Protein AF-A0A531MM20-F1 (afdb_monomer_lite)

Sequence (80 aa):
MGVEDHGDWVRRHSPQASFGFHLPYGVGARQNAVAANYLISQYPDWVRQWIDEHGGLTHTIVRMEADEAAKHLPLCGVLA

Structure (mmCIF, N/CA/C/O backbone):
data_AF-A0A531MM20-F1
#
_entry.id   AF-A0A531MM20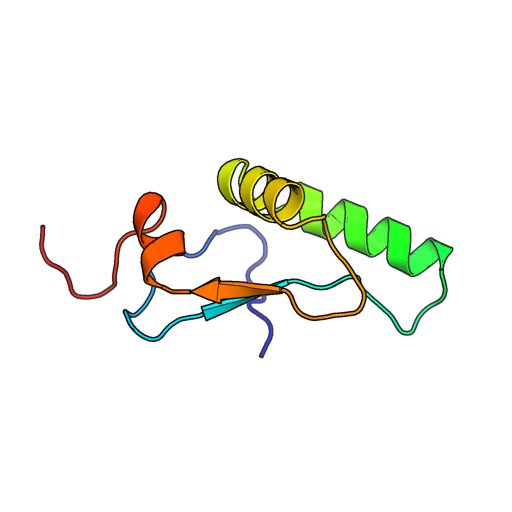-F1
#
loop_
_atom_site.group_PDB
_atom_site.id
_atom_site.type_symbol
_atom_site.label_atom_id
_atom_site.label_alt_id
_atom_site.label_comp_id
_atom_site.label_asym_id
_atom_site.label_entity_id
_atom_site.label_seq_id
_atom_site.pdbx_PDB_ins_code
_atom_site.Cartn_x
_atom_site.Cartn_y
_atom_site.Cartn_z
_atom_site.occupancy
_atom_site.B_iso_or_equiv
_atom_site.auth_seq_id
_atom_site.auth_comp_id
_atom_site.auth_asym_id
_atom_site.auth_atom_id
_atom_site.pdbx_PDB_model_num
ATOM 1 N N . MET A 1 1 ? 8.187 10.014 2.925 1.00 28.95 1 MET A N 1
ATOM 2 C CA . MET A 1 1 ? 8.629 9.461 4.218 1.00 28.95 1 MET A CA 1
ATOM 3 C C . MET A 1 1 ? 8.195 8.0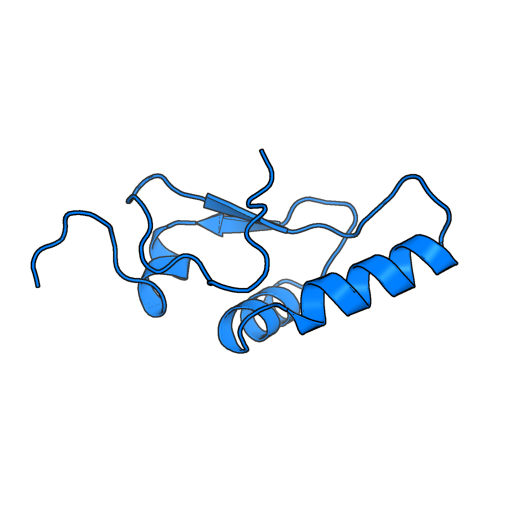10 4.193 1.00 28.95 1 MET A C 1
ATOM 5 O O . MET A 1 1 ? 6.997 7.761 4.164 1.00 28.95 1 MET A O 1
ATOM 9 N N . GLY A 1 2 ? 9.152 7.110 3.957 1.00 32.50 2 GLY A N 1
ATOM 10 C CA . GLY A 1 2 ? 8.900 5.676 3.863 1.00 32.50 2 GLY A CA 1
ATOM 11 C C . GLY A 1 2 ? 8.591 5.126 5.246 1.00 32.50 2 GLY A C 1
ATOM 12 O O . GLY A 1 2 ? 9.194 5.557 6.226 1.00 32.50 2 GLY A O 1
ATOM 13 N N . VAL A 1 3 ? 7.623 4.221 5.327 1.00 38.78 3 VAL A N 1
ATOM 14 C CA . VAL A 1 3 ? 7.449 3.401 6.521 1.00 38.78 3 VAL A CA 1
ATOM 15 C C . VAL A 1 3 ? 8.425 2.240 6.359 1.00 38.78 3 VAL A C 1
ATOM 17 O O . VAL A 1 3 ? 8.131 1.259 5.684 1.00 38.78 3 VAL A O 1
ATOM 20 N N . GLU A 1 4 ? 9.635 2.425 6.876 1.00 36.88 4 GLU A N 1
ATOM 21 C CA . GLU A 1 4 ? 10.602 1.351 7.083 1.00 36.88 4 GLU A CA 1
ATOM 22 C C . GLU A 1 4 ? 10.304 0.741 8.456 1.00 36.88 4 GLU A C 1
ATOM 24 O O . GLU A 1 4 ? 10.674 1.311 9.478 1.00 36.88 4 GLU A O 1
ATOM 29 N N . ASP A 1 5 ? 9.613 -0.399 8.489 1.00 41.34 5 ASP A N 1
ATOM 30 C CA . ASP A 1 5 ? 9.733 -1.331 9.610 1.00 41.34 5 ASP A CA 1
ATOM 31 C C . ASP A 1 5 ? 9.735 -2.763 9.070 1.00 41.34 5 ASP A C 1
ATOM 33 O O . ASP A 1 5 ? 8.784 -3.246 8.448 1.00 41.34 5 ASP A O 1
ATOM 37 N N . HIS A 1 6 ? 10.883 -3.411 9.219 1.00 39.53 6 HIS A N 1
ATOM 38 C CA . HIS A 1 6 ? 11.151 -4.744 8.712 1.00 39.53 6 HIS A CA 1
ATOM 39 C C . HIS A 1 6 ? 10.485 -5.775 9.633 1.00 39.53 6 HIS A C 1
ATOM 41 O O . HIS A 1 6 ? 11.125 -6.334 10.518 1.00 39.53 6 HIS A O 1
ATOM 47 N N . GLY A 1 7 ? 9.203 -6.055 9.391 1.00 41.88 7 GLY A N 1
ATOM 48 C CA . GLY A 1 7 ? 8.542 -7.274 9.873 1.00 41.88 7 GLY A CA 1
ATOM 49 C C . GLY A 1 7 ? 7.460 -7.107 10.942 1.00 41.88 7 GLY A C 1
ATOM 50 O O . GLY A 1 7 ? 6.819 -8.102 11.271 1.00 41.88 7 GLY A O 1
ATOM 51 N N . ASP A 1 8 ? 7.195 -5.895 11.433 1.00 52.72 8 ASP A N 1
ATOM 52 C CA . ASP A 1 8 ? 6.027 -5.599 12.273 1.00 52.72 8 ASP A CA 1
ATOM 53 C C . ASP A 1 8 ? 5.148 -4.590 11.522 1.00 52.72 8 ASP A C 1
ATOM 55 O O . ASP A 1 8 ? 5.468 -3.410 11.388 1.00 52.72 8 ASP A O 1
ATOM 59 N N . TRP A 1 9 ? 4.059 -5.074 10.922 1.00 59.69 9 TRP A N 1
ATOM 60 C CA . TRP A 1 9 ? 3.127 -4.195 10.220 1.00 59.69 9 TRP A CA 1
ATOM 61 C C . TRP A 1 9 ? 2.514 -3.190 11.194 1.00 59.69 9 TRP A C 1
ATOM 63 O O . TRP A 1 9 ? 2.233 -3.521 12.347 1.00 59.69 9 TRP A O 1
ATOM 73 N N . VAL A 1 10 ? 2.281 -1.963 10.714 1.00 70.38 10 VAL A N 1
ATOM 74 C CA . VAL A 1 10 ? 1.664 -0.864 11.473 1.00 70.38 10 VAL A CA 1
ATOM 75 C C . VAL A 1 10 ? 0.455 -1.384 12.251 1.00 70.38 10 VAL A C 1
ATOM 77 O O . VAL A 1 10 ? -0.574 -1.692 11.665 1.00 70.38 10 VAL A O 1
ATOM 80 N N . ARG A 1 11 ? 0.565 -1.492 13.581 1.00 77.56 11 ARG A N 1
ATOM 81 C CA . ARG A 1 11 ? -0.510 -2.083 14.398 1.00 77.56 11 ARG A CA 1
ATOM 82 C C . ARG A 1 11 ? -1.724 -1.167 14.549 1.00 77.56 11 ARG A C 1
ATOM 84 O O . ARG A 1 11 ? -2.807 -1.654 14.855 1.00 77.56 11 ARG A O 1
ATOM 91 N N . ARG A 1 12 ? -1.525 0.147 14.394 1.00 83.00 12 ARG A N 1
ATOM 92 C CA . ARG A 1 12 ? -2.541 1.212 14.443 1.00 83.00 12 ARG A CA 1
ATOM 93 C C . ARG A 1 12 ? -2.070 2.447 13.676 1.00 83.00 12 ARG A C 1
ATOM 95 O O . ARG A 1 12 ? -0.865 2.673 13.596 1.00 83.00 12 ARG A O 1
ATOM 102 N N . HIS A 1 13 ? -2.989 3.285 13.198 1.00 82.88 13 HIS A N 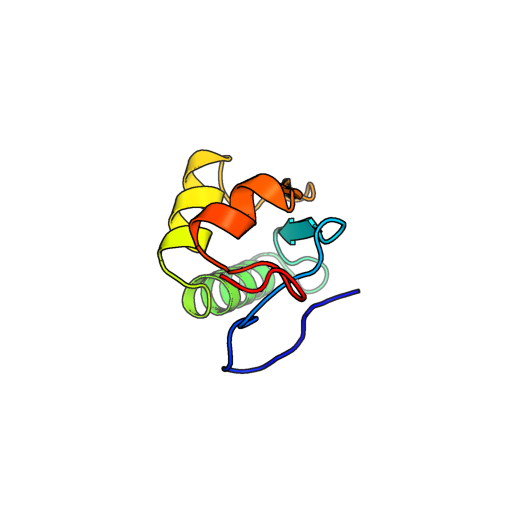1
ATOM 103 C CA . HIS A 1 13 ? -2.649 4.533 12.492 1.00 82.88 13 HIS A CA 1
ATOM 104 C C . HIS A 1 13 ? -3.499 5.734 12.929 1.00 82.88 13 HIS A C 1
ATOM 106 O O . HIS A 1 13 ? -4.557 5.572 13.523 1.00 82.88 13 HIS A O 1
ATOM 112 N N . SER A 1 14 ? -3.052 6.966 12.669 1.00 86.19 14 SER A N 1
ATOM 113 C CA . SER A 1 14 ? -3.861 8.159 12.967 1.00 86.19 14 SER A CA 1
ATOM 114 C C . SER A 1 14 ? -4.983 8.359 11.931 1.00 86.19 14 SER A C 1
ATOM 116 O O . SER A 1 14 ? -4.845 7.903 10.792 1.00 86.19 14 SER A O 1
ATOM 118 N N . PRO A 1 15 ? -6.065 9.086 12.273 1.00 86.56 15 PRO A N 1
ATOM 119 C CA . PRO A 1 15 ? -7.146 9.405 11.329 1.00 86.56 15 PRO A CA 1
ATOM 120 C C . PRO A 1 15 ? -6.708 10.243 10.120 1.00 86.56 15 PRO A C 1
ATOM 122 O O . PRO A 1 15 ? -7.434 10.338 9.142 1.00 86.56 15 PRO A O 1
ATOM 125 N N . GLN A 1 16 ? -5.537 10.882 10.186 1.00 88.06 16 GLN A N 1
ATOM 126 C CA . GLN A 1 16 ? -4.966 11.679 9.095 1.00 88.06 16 GLN A CA 1
ATOM 127 C C . GLN A 1 16 ? -3.841 10.944 8.353 1.00 88.06 16 GLN A C 1
ATOM 129 O O . GLN A 1 16 ? -3.168 11.536 7.507 1.00 88.06 16 GLN A O 1
ATOM 134 N N . ALA A 1 17 ? -3.575 9.683 8.702 1.00 89.25 17 ALA A N 1
ATOM 135 C CA . ALA A 1 17 ? -2.565 8.892 8.021 1.00 89.25 17 ALA A CA 1
ATOM 136 C C . ALA A 1 17 ? -3.015 8.563 6.593 1.00 89.25 17 ALA A C 1
ATOM 138 O O . ALA A 1 17 ? -4.184 8.299 6.334 1.00 89.25 17 ALA A O 1
ATOM 139 N N . SER A 1 18 ? -2.057 8.533 5.674 1.00 90.06 18 SER A N 1
ATOM 140 C CA . SER A 1 18 ? -2.254 7.953 4.349 1.00 90.06 18 SER A CA 1
ATOM 141 C C . SER A 1 18 ? -1.042 7.107 3.990 1.00 90.06 18 SER A C 1
ATOM 143 O O . SER A 1 18 ? 0.085 7.414 4.393 1.00 90.06 18 SER A O 1
ATOM 145 N N . PHE A 1 19 ? -1.279 6.034 3.244 1.00 92.56 19 PHE A N 1
ATOM 146 C CA . PHE A 1 19 ? -0.255 5.075 2.847 1.00 92.56 19 PHE A CA 1
ATOM 147 C C . PHE A 1 19 ? -0.053 5.162 1.338 1.00 92.56 19 PHE A C 1
ATOM 149 O O . PHE A 1 19 ? -0.995 5.007 0.565 1.00 92.56 19 PHE A O 1
ATOM 156 N N . GLY A 1 20 ? 1.172 5.481 0.923 1.00 93.25 20 GLY A N 1
ATOM 157 C CA . GLY A 1 20 ? 1.532 5.639 -0.482 1.00 93.25 20 GLY A CA 1
ATOM 158 C C . GLY A 1 20 ? 2.287 4.424 -1.003 1.00 93.25 20 GLY A C 1
ATOM 159 O O . GLY A 1 20 ? 3.270 4.010 -0.391 1.00 93.25 20 GLY A O 1
ATOM 160 N N . PHE A 1 21 ? 1.877 3.913 -2.161 1.00 93.19 21 PHE A N 1
ATOM 161 C CA . PHE A 1 21 ? 2.519 2.781 -2.824 1.00 93.19 21 PHE A CA 1
ATOM 162 C C . PHE A 1 21 ? 2.914 3.157 -4.251 1.00 93.19 21 PHE A C 1
ATOM 164 O O . PHE A 1 21 ? 2.168 3.841 -4.951 1.00 93.19 21 PHE A O 1
ATOM 171 N N . HIS A 1 22 ? 4.098 2.730 -4.685 1.00 93.38 22 HIS A N 1
ATOM 172 C CA . HIS A 1 22 ? 4.572 2.924 -6.054 1.00 93.38 22 HIS A CA 1
ATOM 173 C C . HIS A 1 22 ? 5.605 1.859 -6.430 1.00 93.38 22 HIS A C 1
ATOM 175 O O . HIS A 1 22 ? 6.205 1.207 -5.573 1.00 93.38 22 HIS A O 1
ATOM 181 N N . LEU A 1 23 ? 5.847 1.713 -7.728 1.00 91.25 23 LEU A N 1
ATOM 182 C CA . LEU A 1 23 ? 6.893 0.858 -8.266 1.00 91.25 23 LEU A CA 1
ATOM 183 C C . LEU A 1 23 ? 8.279 1.465 -7.957 1.00 91.25 23 LEU A C 1
ATOM 185 O O . LEU A 1 23 ? 8.487 2.661 -8.204 1.00 91.25 23 LEU A O 1
ATOM 189 N N . PRO A 1 24 ? 9.245 0.681 -7.445 1.00 88.94 24 PRO A N 1
ATOM 190 C CA . PRO A 1 24 ? 10.621 1.135 -7.262 1.00 88.94 24 PRO A CA 1
ATOM 191 C C . PRO A 1 24 ? 11.263 1.601 -8.573 1.00 88.94 24 PRO A C 1
ATOM 193 O O . PRO A 1 24 ? 11.046 1.016 -9.634 1.00 88.94 24 PRO A O 1
ATOM 196 N N . TYR A 1 25 ? 12.098 2.636 -8.504 1.00 88.44 25 TYR A N 1
ATOM 197 C CA . TYR A 1 25 ? 12.837 3.162 -9.652 1.00 88.44 25 TYR A CA 1
ATOM 198 C C . TYR A 1 25 ? 14.272 3.560 -9.265 1.00 88.44 25 TYR A C 1
ATOM 200 O O . TYR A 1 25 ? 14.594 3.668 -8.086 1.00 88.44 25 TYR A O 1
ATOM 208 N N . GLY A 1 26 ? 15.138 3.787 -10.262 1.00 85.56 26 GLY A N 1
ATOM 209 C CA . GLY A 1 26 ? 16.484 4.352 -10.062 1.00 85.56 26 GLY A CA 1
ATOM 210 C C . GLY A 1 26 ? 17.673 3.392 -10.201 1.00 85.56 26 GLY A C 1
ATOM 211 O O . GLY A 1 26 ? 18.801 3.866 -10.251 1.00 85.56 26 GLY A O 1
ATOM 212 N N . VAL A 1 27 ? 17.457 2.074 -10.322 1.00 81.94 27 VAL A N 1
ATOM 213 C CA . VAL A 1 27 ? 18.557 1.076 -10.362 1.00 81.94 27 VAL A CA 1
ATOM 214 C C . VAL A 1 27 ? 18.518 0.109 -11.559 1.00 81.94 27 VAL A C 1
ATOM 216 O O . VAL A 1 27 ? 19.351 -0.789 -11.663 1.00 81.94 27 VAL A O 1
ATOM 219 N N . GLY A 1 28 ? 17.582 0.311 -12.493 1.00 88.12 28 GLY A N 1
ATOM 220 C CA . GLY A 1 28 ? 17.399 -0.501 -13.705 1.00 88.12 28 GLY A CA 1
ATOM 221 C C . GLY A 1 28 ? 16.168 -1.412 -13.647 1.00 88.12 28 GLY A C 1
ATOM 222 O O . GLY A 1 28 ? 15.740 -1.831 -12.575 1.00 88.12 28 GLY A O 1
ATOM 223 N N . ALA A 1 29 ? 15.575 -1.721 -14.808 1.00 87.38 29 ALA A N 1
ATOM 224 C CA . ALA A 1 29 ? 14.270 -2.392 -14.890 1.00 87.38 29 ALA A CA 1
ATOM 225 C C . ALA A 1 29 ? 14.226 -3.753 -14.170 1.00 87.38 29 ALA A C 1
ATOM 227 O O . ALA A 1 29 ? 13.268 -4.048 -13.458 1.00 87.38 29 ALA A O 1
ATOM 228 N N . ARG A 1 30 ? 15.282 -4.568 -14.301 1.00 90.94 30 ARG A N 1
ATOM 229 C CA . ARG A 1 30 ? 15.357 -5.887 -13.653 1.00 90.94 30 ARG A CA 1
ATOM 230 C C . ARG A 1 30 ? 15.467 -5.768 -12.133 1.00 90.94 30 ARG A C 1
ATOM 232 O O . ARG A 1 30 ? 14.769 -6.472 -11.414 1.00 90.94 30 ARG A O 1
ATOM 239 N N . GLN A 1 31 ? 16.333 -4.885 -11.649 1.00 91.31 31 GLN A N 1
ATOM 240 C CA . GLN A 1 31 ? 16.540 -4.644 -10.224 1.00 91.31 31 GLN A CA 1
ATOM 241 C C . GLN A 1 31 ? 15.280 -4.057 -9.579 1.00 91.31 31 GLN A C 1
ATOM 243 O O . GLN A 1 31 ? 14.885 -4.501 -8.504 1.00 91.31 31 GLN A O 1
ATOM 248 N N . ASN A 1 32 ? 14.600 -3.141 -10.273 1.00 90.12 32 ASN A N 1
ATOM 249 C CA . ASN A 1 32 ? 13.317 -2.591 -9.839 1.00 90.12 32 ASN A CA 1
ATOM 250 C C . ASN A 1 32 ? 12.248 -3.686 -9.703 1.00 90.12 32 ASN A C 1
ATOM 252 O O . ASN A 1 32 ? 11.524 -3.695 -8.715 1.00 90.12 32 ASN A O 1
ATOM 256 N N . ALA A 1 33 ? 12.169 -4.629 -10.650 1.00 89.62 33 ALA A N 1
ATOM 257 C CA . ALA A 1 33 ? 11.213 -5.736 -10.584 1.00 89.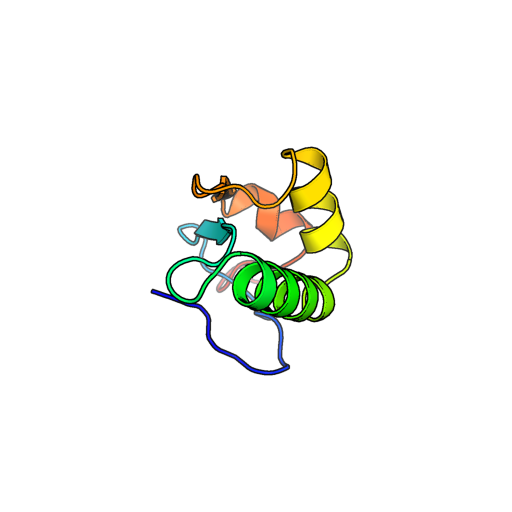62 33 ALA A CA 1
ATOM 258 C C . ALA A 1 33 ? 11.484 -6.677 -9.396 1.00 89.62 33 ALA A C 1
ATOM 260 O O . ALA A 1 33 ? 10.554 -7.088 -8.707 1.00 89.62 33 ALA A O 1
ATOM 261 N N . VAL A 1 34 ? 12.756 -6.982 -9.110 1.00 91.06 34 VAL A N 1
ATOM 262 C CA . VAL A 1 34 ? 13.138 -7.773 -7.924 1.00 91.06 34 VAL A CA 1
ATOM 263 C C . VAL A 1 34 ? 12.756 -7.032 -6.640 1.00 91.06 34 VAL A C 1
ATOM 265 O O . VAL A 1 34 ? 12.138 -7.628 -5.760 1.00 91.06 34 VAL A O 1
ATOM 268 N N . ALA A 1 35 ? 13.061 -5.735 -6.547 1.00 89.69 35 ALA A N 1
ATOM 269 C CA . ALA A 1 35 ? 12.689 -4.917 -5.396 1.00 89.69 35 ALA A CA 1
ATOM 270 C C . ALA A 1 35 ? 11.163 -4.831 -5.215 1.00 89.69 35 ALA A C 1
ATOM 272 O O . ALA A 1 35 ? 10.678 -4.966 -4.096 1.00 89.69 35 ALA A O 1
ATOM 273 N N . ALA A 1 36 ? 10.404 -4.668 -6.304 1.00 89.19 36 ALA A N 1
ATOM 274 C CA . ALA A 1 36 ? 8.943 -4.633 -6.273 1.00 89.19 36 ALA A CA 1
ATOM 275 C C . ALA A 1 36 ? 8.362 -5.945 -5.729 1.00 89.19 36 ALA A C 1
ATOM 277 O O . ALA A 1 36 ? 7.561 -5.923 -4.798 1.00 89.19 36 ALA A O 1
ATOM 278 N N . ASN A 1 37 ? 8.821 -7.085 -6.256 1.00 90.44 37 ASN A N 1
ATOM 279 C CA . ASN A 1 37 ? 8.378 -8.405 -5.804 1.00 90.44 37 ASN A CA 1
ATOM 280 C C . ASN A 1 37 ? 8.706 -8.643 -4.327 1.00 90.44 37 ASN A C 1
ATOM 282 O O . ASN A 1 37 ? 7.880 -9.182 -3.595 1.00 90.44 37 ASN A O 1
ATOM 286 N N . TYR A 1 38 ? 9.890 -8.215 -3.883 1.00 89.25 38 TYR A N 1
ATOM 287 C CA . TYR A 1 38 ? 10.273 -8.299 -2.478 1.00 89.25 38 TYR A CA 1
ATOM 288 C C . TYR A 1 38 ? 9.381 -7.433 -1.577 1.00 89.25 38 TYR A C 1
ATOM 290 O O . TYR A 1 38 ? 8.927 -7.917 -0.545 1.00 89.25 38 TYR A O 1
ATOM 298 N N . LEU 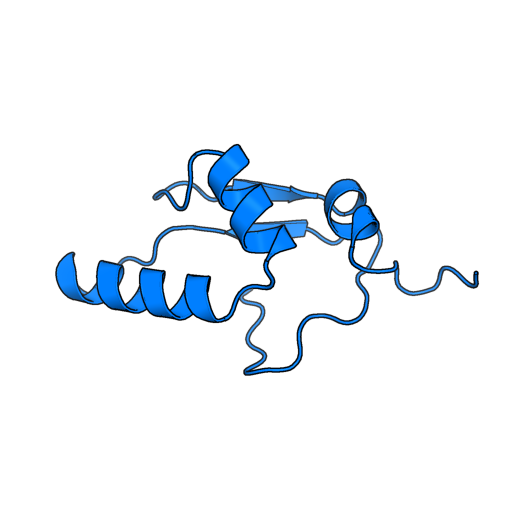A 1 39 ? 9.088 -6.184 -1.963 1.00 85.25 39 LEU A N 1
ATOM 299 C CA . LEU A 1 39 ? 8.199 -5.302 -1.198 1.00 85.25 39 LEU A CA 1
ATOM 300 C C . LEU A 1 39 ? 6.787 -5.889 -1.096 1.00 85.25 39 LEU A C 1
ATOM 302 O O . LEU A 1 39 ? 6.283 -6.055 0.012 1.00 85.25 39 LEU A O 1
ATOM 306 N N . ILE A 1 40 ? 6.186 -6.284 -2.225 1.00 89.12 40 ILE A N 1
ATOM 307 C CA . ILE A 1 40 ? 4.848 -6.900 -2.253 1.00 89.12 40 ILE A CA 1
ATOM 308 C C . ILE A 1 40 ? 4.806 -8.171 -1.396 1.00 89.12 40 ILE A C 1
ATOM 310 O O . ILE A 1 40 ? 3.817 -8.415 -0.700 1.00 89.12 40 ILE A O 1
ATOM 314 N N . SER A 1 41 ? 5.867 -8.988 -1.390 1.00 90.06 41 SER A N 1
ATOM 315 C CA . SER A 1 41 ? 5.876 -10.211 -0.580 1.00 90.06 41 SER A CA 1
ATOM 316 C C . SER A 1 41 ? 5.836 -9.928 0.923 1.00 90.06 41 SER A C 1
ATOM 318 O O . SER A 1 41 ? 5.361 -10.778 1.673 1.00 90.06 41 SER A O 1
ATOM 320 N N . GLN A 1 42 ? 6.306 -8.756 1.367 1.00 88.50 42 GLN A N 1
ATOM 321 C CA . GLN A 1 42 ? 6.208 -8.359 2.772 1.00 88.50 42 GLN A CA 1
ATOM 322 C C . GLN A 1 42 ? 4.803 -7.885 3.147 1.00 88.50 42 GLN A C 1
ATOM 324 O O . GLN A 1 42 ? 4.460 -7.932 4.323 1.00 88.50 42 GLN A O 1
ATOM 329 N N . TYR A 1 43 ? 4.005 -7.417 2.182 1.00 90.06 43 TYR A N 1
ATOM 330 C CA . TYR A 1 43 ? 2.719 -6.767 2.441 1.00 90.06 43 TYR A CA 1
ATOM 331 C C . TYR A 1 43 ? 1.674 -7.762 2.965 1.00 90.06 43 TYR A C 1
ATOM 333 O O . TYR A 1 43 ? 1.654 -8.902 2.501 1.00 90.06 43 TYR A O 1
ATOM 341 N N . PRO A 1 44 ? 0.788 -7.382 3.906 1.00 91.38 44 PRO A N 1
ATOM 342 C CA . PRO A 1 44 ? -0.317 -8.232 4.322 1.00 91.38 44 PRO A CA 1
ATOM 343 C C . PRO A 1 44 ? -1.238 -8.498 3.132 1.00 91.38 44 PRO A C 1
ATOM 345 O O . PRO A 1 44 ? -1.344 -7.664 2.230 1.00 91.38 44 PRO A O 1
ATOM 348 N N . ASP A 1 45 ? -1.958 -9.619 3.161 1.00 94.44 45 ASP A N 1
ATOM 349 C CA . ASP A 1 45 ? -2.861 -10.010 2.070 1.00 94.44 45 ASP A CA 1
ATOM 350 C C . ASP A 1 45 ? -3.846 -8.905 1.684 1.00 94.44 45 ASP A C 1
ATOM 352 O O . ASP A 1 45 ? -4.009 -8.621 0.502 1.00 94.44 45 ASP A O 1
ATOM 356 N N . TRP A 1 46 ? -4.433 -8.220 2.668 1.00 93.94 46 TRP A N 1
ATOM 357 C CA . TRP A 1 46 ? -5.397 -7.149 2.414 1.00 93.94 46 TRP A CA 1
ATOM 358 C C . TRP A 1 46 ? -4.775 -5.934 1.705 1.00 93.94 46 TRP A C 1
ATOM 360 O O . TRP A 1 46 ? -5.429 -5.315 0.871 1.00 93.94 46 TRP A O 1
ATOM 370 N N . VAL A 1 47 ? -3.499 -5.618 1.968 1.00 94.19 47 VAL A N 1
ATOM 371 C CA . VAL A 1 47 ? -2.789 -4.540 1.256 1.00 94.19 47 VAL A CA 1
ATOM 372 C C . VAL A 1 47 ? -2.488 -4.968 -0.173 1.00 94.19 47 VAL A C 1
ATOM 374 O O . VAL A 1 47 ? -2.676 -4.178 -1.093 1.00 94.19 47 VAL A O 1
ATOM 377 N N . ARG A 1 48 ? -2.036 -6.214 -0.374 1.00 94.81 48 ARG A N 1
ATOM 378 C CA . ARG A 1 48 ? -1.785 -6.760 -1.717 1.00 94.81 48 ARG A CA 1
ATOM 379 C C . ARG A 1 48 ? -3.049 -6.728 -2.566 1.00 94.81 48 ARG A C 1
ATOM 381 O O . ARG A 1 48 ? -3.018 -6.206 -3.673 1.00 94.81 48 ARG A O 1
ATOM 388 N N . GLN A 1 49 ? -4.155 -7.214 -2.007 1.00 95.81 49 GLN A N 1
ATOM 389 C CA . GLN A 1 49 ? -5.453 -7.204 -2.664 1.00 95.81 49 GLN A CA 1
ATOM 390 C C . GLN A 1 49 ? -5.892 -5.778 -3.010 1.00 95.81 49 GLN A C 1
ATOM 392 O O . GLN A 1 49 ? -6.274 -5.522 -4.147 1.00 95.81 49 GLN A O 1
ATOM 397 N N . TRP A 1 50 ? -5.777 -4.838 -2.067 1.00 95.81 50 TRP A N 1
ATOM 398 C CA . TRP A 1 50 ? -6.120 -3.443 -2.328 1.00 95.81 50 TRP A CA 1
ATOM 399 C C . TRP A 1 50 ? -5.267 -2.844 -3.456 1.00 95.81 50 TRP A C 1
ATOM 401 O O . TRP A 1 50 ? -5.800 -2.181 -4.341 1.00 95.81 50 TRP A O 1
ATOM 411 N N . ILE A 1 51 ? -3.955 -3.106 -3.474 1.00 94.38 51 ILE A N 1
ATOM 412 C CA . ILE A 1 51 ? -3.061 -2.646 -4.549 1.00 94.38 51 ILE A CA 1
ATOM 413 C C . ILE A 1 51 ? -3.497 -3.220 -5.903 1.00 94.38 51 ILE A C 1
ATOM 415 O O . ILE A 1 51 ? -3.572 -2.469 -6.875 1.00 94.38 51 ILE A O 1
ATOM 419 N N . ASP A 1 52 ? -3.810 -4.515 -5.973 1.00 94.94 52 ASP A N 1
ATOM 420 C CA . ASP A 1 52 ? -4.265 -5.169 -7.205 1.00 94.94 52 ASP A CA 1
ATOM 421 C C . ASP A 1 52 ? -5.600 -4.585 -7.701 1.00 94.94 52 ASP A C 1
ATOM 423 O O . ASP A 1 52 ? -5.740 -4.283 -8.889 1.00 94.94 52 ASP A O 1
ATOM 427 N N . GLU A 1 53 ? -6.549 -4.330 -6.794 1.00 96.19 53 GLU A N 1
ATOM 428 C CA . GLU A 1 53 ? -7.830 -3.669 -7.094 1.00 96.19 53 GLU A CA 1
ATOM 429 C C . GLU A 1 53 ? -7.648 -2.236 -7.629 1.00 96.19 53 GLU A C 1
ATOM 431 O O . GLU A 1 53 ? -8.486 -1.745 -8.386 1.00 96.19 53 GLU A O 1
ATOM 436 N N . HIS A 1 54 ? -6.529 -1.585 -7.299 1.00 94.88 54 HIS A N 1
ATOM 437 C CA . HIS A 1 54 ? -6.179 -0.236 -7.753 1.00 94.88 54 HIS A CA 1
ATOM 438 C C . HIS A 1 54 ? -5.196 -0.226 -8.941 1.00 94.88 54 HIS A C 1
ATOM 440 O O . HIS A 1 54 ? -4.616 0.814 -9.261 1.00 94.88 54 HIS A O 1
ATOM 446 N N . GLY A 1 55 ? -5.035 -1.359 -9.636 1.00 92.56 55 GLY A N 1
ATOM 447 C CA . GLY A 1 55 ? -4.248 -1.460 -10.871 1.00 92.56 55 GLY A CA 1
ATOM 448 C C . GLY A 1 55 ? -2.770 -1.801 -10.670 1.00 92.56 55 GLY A C 1
ATOM 449 O O . GLY A 1 55 ? -1.985 -1.701 -11.616 1.00 92.56 55 GLY A O 1
ATOM 450 N N . GLY A 1 56 ? -2.387 -2.224 -9.466 1.00 90.94 56 GLY A N 1
ATOM 451 C CA . GLY A 1 56 ? -1.031 -2.643 -9.137 1.00 90.94 56 GLY A CA 1
ATOM 452 C C . GLY A 1 56 ? -0.066 -1.486 -8.859 1.00 90.94 56 GLY A C 1
ATOM 453 O O . GLY A 1 56 ? -0.416 -0.304 -8.865 1.00 90.94 56 GLY A O 1
ATOM 454 N N . LEU A 1 57 ? 1.202 -1.828 -8.614 1.00 90.12 57 LEU A N 1
ATOM 455 C CA . LEU A 1 57 ? 2.258 -0.829 -8.446 1.00 90.12 57 LEU A CA 1
ATOM 456 C C . LEU A 1 57 ? 2.615 -0.188 -9.791 1.00 90.12 57 LEU A C 1
ATOM 458 O O . LEU A 1 57 ? 3.070 -0.860 -10.716 1.00 90.12 57 LEU A O 1
ATOM 462 N N . THR A 1 58 ? 2.493 1.136 -9.867 1.00 89.88 58 THR A N 1
ATOM 463 C CA . THR A 1 58 ? 2.872 1.927 -11.046 1.00 89.88 58 THR A CA 1
ATOM 464 C C . THR A 1 58 ? 3.902 2.997 -10.684 1.00 89.88 58 THR A C 1
ATOM 466 O O . THR A 1 58 ? 4.281 3.157 -9.524 1.00 89.88 58 THR A O 1
ATOM 469 N N . HIS A 1 59 ? 4.375 3.757 -11.672 1.00 89.00 59 HIS A N 1
ATOM 470 C CA . HIS A 1 59 ? 5.249 4.909 -11.424 1.00 89.00 59 HIS A CA 1
ATOM 471 C C . HIS A 1 59 ? 4.527 6.100 -10.772 1.00 89.00 59 HIS A C 1
ATOM 473 O O . HIS A 1 59 ? 5.182 7.047 -10.340 1.00 89.00 59 HIS A O 1
ATOM 479 N N . THR A 1 60 ? 3.197 6.060 -10.685 1.00 90.81 60 THR A N 1
ATOM 480 C CA . THR A 1 60 ? 2.396 7.033 -9.944 1.00 90.81 60 THR A CA 1
ATOM 481 C C . THR A 1 60 ? 2.122 6.495 -8.546 1.00 90.81 60 THR A C 1
ATOM 483 O O . THR A 1 60 ? 1.824 5.316 -8.371 1.00 90.81 60 THR A O 1
ATOM 486 N N . ILE A 1 61 ? 2.208 7.370 -7.542 1.00 91.94 61 ILE A N 1
ATOM 487 C CA . ILE A 1 61 ? 1.857 7.006 -6.170 1.00 91.94 61 ILE A CA 1
ATOM 488 C C . ILE A 1 61 ? 0.346 6.799 -6.098 1.00 91.94 61 ILE A C 1
ATOM 490 O O . ILE A 1 61 ? -0.415 7.746 -6.299 1.00 91.94 61 ILE A O 1
ATOM 494 N N . VAL A 1 62 ? -0.070 5.583 -5.762 1.00 93.62 62 VAL A N 1
ATOM 495 C CA . VAL A 1 62 ? -1.440 5.303 -5.336 1.00 93.62 62 VAL A CA 1
ATOM 496 C C . VAL A 1 62 ? -1.524 5.487 -3.824 1.00 93.62 62 VAL A C 1
ATOM 498 O O . VAL A 1 62 ? -0.595 5.126 -3.096 1.00 93.62 62 VAL A O 1
ATOM 501 N N . ARG A 1 63 ? -2.601 6.115 -3.349 1.00 94.75 63 ARG A N 1
ATOM 502 C CA . ARG A 1 63 ? -2.757 6.499 -1.946 1.00 94.75 63 ARG A CA 1
ATOM 503 C C . ARG A 1 63 ? -3.964 5.805 -1.331 1.00 94.75 63 ARG A C 1
ATOM 505 O O . ARG A 1 63 ? -5.071 5.928 -1.840 1.00 94.75 63 ARG A O 1
ATOM 512 N N . MET A 1 64 ? -3.724 5.097 -0.236 1.00 94.00 64 MET A N 1
ATOM 513 C CA . MET A 1 64 ? -4.748 4.541 0.637 1.00 94.00 64 MET A CA 1
ATOM 514 C C . MET A 1 64 ? -4.984 5.523 1.781 1.00 94.00 64 MET A C 1
ATOM 516 O O . MET A 1 64 ? -4.068 5.812 2.558 1.00 94.00 64 MET A O 1
ATOM 520 N N . GLU A 1 65 ? -6.195 6.060 1.858 1.00 93.75 65 GLU A N 1
ATOM 521 C CA . GLU A 1 65 ? -6.596 6.982 2.921 1.00 93.75 65 GLU A CA 1
ATOM 522 C C . GLU A 1 65 ? -6.897 6.239 4.229 1.00 93.75 65 GLU A C 1
ATOM 524 O O . GLU A 1 65 ? -7.122 5.025 4.242 1.00 93.75 65 GLU A O 1
ATOM 529 N N . ALA A 1 66 ? -6.919 6.980 5.339 1.00 89.50 66 ALA A N 1
ATOM 530 C CA . ALA A 1 66 ? -7.133 6.431 6.675 1.00 89.50 66 ALA A CA 1
ATOM 531 C C . ALA A 1 66 ? -8.406 5.577 6.782 1.00 89.50 66 ALA A C 1
ATOM 533 O O . ALA A 1 66 ? -8.355 4.508 7.377 1.00 89.50 66 ALA A O 1
ATOM 534 N N . ASP A 1 67 ? -9.522 6.009 6.192 1.00 91.69 67 ASP A N 1
ATOM 535 C CA . ASP A 1 67 ? -10.800 5.285 6.278 1.00 91.69 67 ASP A CA 1
ATOM 536 C C . ASP A 1 67 ? -10.738 3.898 5.623 1.00 91.69 67 ASP A C 1
ATOM 538 O O . ASP A 1 67 ? -11.391 2.954 6.068 1.00 91.69 67 ASP A O 1
ATOM 542 N N . GLU A 1 68 ? -9.924 3.758 4.578 1.00 93.94 68 GLU A N 1
ATOM 543 C CA . GLU A 1 68 ? -9.722 2.491 3.883 1.00 93.94 68 GLU A CA 1
ATOM 544 C C . GLU A 1 68 ? -8.839 1.554 4.711 1.00 93.94 68 GLU A C 1
ATOM 546 O O . GLU A 1 68 ? -9.194 0.398 4.944 1.00 93.94 68 GLU A O 1
ATOM 551 N N . ALA A 1 69 ? -7.730 2.081 5.241 1.00 91.62 69 ALA A N 1
ATOM 552 C CA . ALA A 1 69 ? -6.854 1.341 6.143 1.00 91.62 69 ALA A CA 1
ATOM 553 C C . ALA A 1 69 ? -7.576 0.925 7.439 1.00 91.62 69 ALA A C 1
ATOM 555 O O . ALA A 1 69 ? -7.337 -0.175 7.942 1.00 91.62 69 ALA A O 1
ATOM 556 N N . ALA A 1 70 ? -8.515 1.745 7.928 1.00 91.56 70 ALA A N 1
ATOM 557 C CA . ALA A 1 70 ? -9.277 1.514 9.155 1.00 91.56 70 ALA A CA 1
ATOM 558 C C . ALA A 1 70 ? -10.137 0.238 9.127 1.00 91.56 70 ALA A C 1
ATOM 560 O O . ALA A 1 70 ? -10.501 -0.286 10.181 1.00 91.56 70 ALA A O 1
ATOM 561 N N . LYS A 1 71 ? -10.427 -0.305 7.936 1.00 93.25 71 LYS A N 1
ATOM 562 C CA . LYS A 1 71 ? -11.115 -1.598 7.767 1.00 93.25 71 LYS A CA 1
ATOM 563 C C . LYS A 1 71 ? -10.279 -2.784 8.259 1.00 93.25 71 LYS A C 1
ATOM 565 O O . LYS A 1 71 ? -10.838 -3.828 8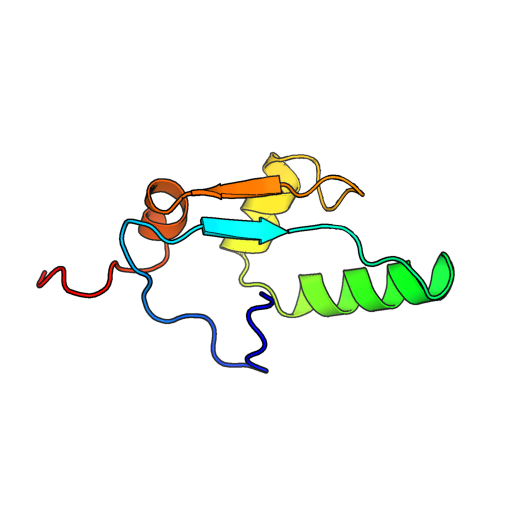.589 1.00 93.25 71 LYS A O 1
ATOM 570 N N . HIS A 1 72 ? -8.956 -2.627 8.303 1.00 91.62 72 HIS A N 1
ATOM 571 C CA . HIS A 1 72 ? -8.006 -3.689 8.644 1.00 91.62 72 HIS A CA 1
ATOM 572 C C . HIS A 1 72 ? -7.082 -3.320 9.810 1.00 91.62 72 HIS A C 1
ATOM 574 O O . HIS A 1 72 ? -6.644 -4.204 10.546 1.00 91.62 72 HIS A O 1
ATOM 580 N N . LEU A 1 73 ? -6.786 -2.031 9.991 1.00 87.50 73 LEU A N 1
ATOM 581 C CA . LEU A 1 73 ? -5.897 -1.506 11.020 1.00 87.50 73 LEU A CA 1
ATOM 582 C C . LEU A 1 73 ? -6.650 -0.526 11.925 1.00 87.50 73 LEU A C 1
ATOM 584 O O . LEU A 1 73 ? -7.180 0.462 11.437 1.00 87.50 73 LEU A O 1
ATOM 588 N N . PRO A 1 74 ? -6.681 -0.726 13.249 1.00 86.56 74 PRO A N 1
ATOM 589 C CA . PRO A 1 74 ? -7.400 0.185 14.125 1.00 86.56 74 PRO A CA 1
ATOM 590 C C . PRO A 1 74 ? -6.782 1.589 14.141 1.00 86.56 74 PRO A C 1
ATOM 592 O O . PRO A 1 74 ? -5.565 1.770 14.038 1.00 86.56 74 PRO A O 1
ATOM 595 N N . LEU A 1 75 ? -7.622 2.597 14.368 1.00 86.88 75 LEU A N 1
ATOM 596 C CA . LEU A 1 75 ? -7.148 3.954 14.606 1.00 86.88 75 LEU A CA 1
ATOM 597 C C . LEU A 1 75 ? -6.449 4.063 15.973 1.00 86.88 75 LEU A C 1
ATOM 599 O O . LEU A 1 75 ? -6.871 3.483 16.976 1.00 86.88 75 LEU A O 1
ATOM 603 N N . CYS A 1 76 ? -5.378 4.847 16.043 1.00 82.62 76 CYS A N 1
ATOM 604 C CA . CYS A 1 76 ? -4.784 5.290 17.297 1.00 82.62 76 CYS A CA 1
ATOM 605 C C . CYS A 1 76 ? -5.782 6.171 18.059 1.00 82.62 76 CYS A C 1
ATOM 607 O O . CYS A 1 76 ? -6.355 7.096 17.489 1.00 82.62 76 CYS A O 1
ATOM 609 N N . GLY A 1 77 ? -5.947 5.927 19.361 1.00 69.25 77 GLY A N 1
ATOM 610 C CA . GLY A 1 77 ? -6.747 6.792 20.236 1.00 69.25 77 GLY A CA 1
ATOM 611 C C . GLY A 1 77 ? -8.264 6.600 20.144 1.00 69.25 77 GLY A C 1
ATOM 612 O O . GLY A 1 77 ? -8.984 7.243 20.901 1.00 69.25 77 GLY A O 1
ATOM 613 N N . VAL A 1 78 ? -8.751 5.694 19.291 1.00 61.03 78 VAL A N 1
ATOM 614 C CA . VAL A 1 78 ? -10.125 5.191 19.388 1.00 61.03 78 VAL A CA 1
ATOM 615 C C . VAL A 1 78 ? -10.114 4.070 20.425 1.00 61.03 78 VAL A C 1
ATOM 617 O O . VAL A 1 78 ? -9.620 2.973 20.166 1.00 61.03 78 VAL A O 1
ATOM 620 N N . LEU A 1 79 ? -10.571 4.377 21.640 1.00 53.03 79 LEU A N 1
ATOM 621 C CA . LEU A 1 79 ? -10.951 3.342 22.599 1.00 53.03 79 LEU A CA 1
ATOM 622 C C . LEU A 1 79 ? -12.208 2.667 22.041 1.00 53.03 79 LEU A C 1
ATOM 624 O O . LEU A 1 79 ? -13.176 3.361 21.731 1.00 53.03 79 LEU A O 1
ATOM 628 N N . ALA A 1 80 ? -12.127 1.351 21.842 1.00 52.06 80 ALA A N 1
ATOM 629 C CA . ALA A 1 80 ? -13.262 0.512 21.465 1.00 52.06 80 ALA A CA 1
ATOM 630 C C . ALA A 1 80 ? -14.368 0.554 22.529 1.00 52.06 80 ALA A C 1
ATOM 632 O O . ALA A 1 80 ? -14.019 0.669 23.729 1.00 52.06 80 ALA A O 1
#

pLDDT: mean 82.99, std 17.12, range [28.95, 96.19]

Secondary structure (DSSP, 8-state):
-----SS---S-B-TT-EEEE----SS-HHHHHHHHHHHHHHS-HHHHHHHHHTTSS-SSPEEEEHHHHTTTSPBTT---

Radius of gyration: 13.57 Å; chains: 1; bounding box: 32×22×38 Å

Foldseek 3Di:
DDPDDPQDPDQAEAQADKDKAAQDDDPDDVVSVVVQVVVLVSDDPLVNVVCVVVVHHYRDIDMDHSVNCCVPHPHPPPDD